Protein AF-A0A9X3J9W7-F1 (afdb_monomer_lite)

Secondary structure (DSSP, 8-state):
-----TTTT-S-TTHHHHHHHHHHHHH-TT-EEEEE---TTTS-SSS----TTTSPPSS-HHHHHHHTSTT-EE-SSTT-EEEEE--

pLDDT: mean 90.0, std 7.54, range [55.78, 96.44]

Structure (mmCIF, N/CA/C/O backbone):
data_AF-A0A9X3J9W7-F1
#
_entry.id   AF-A0A9X3J9W7-F1
#
loop_
_atom_site.group_PDB
_atom_site.id
_atom_site.type_symbol
_atom_site.label_atom_id
_atom_site.label_alt_id
_atom_site.label_comp_id
_atom_site.label_asym_id
_atom_site.label_entity_id
_atom_site.label_seq_id
_atom_site.pdbx_PDB_ins_code
_atom_site.Cartn_x
_atom_site.Cartn_y
_atom_site.Cartn_z
_atom_site.occupancy
_atom_site.B_iso_or_equiv
_atom_site.auth_seq_id
_atom_site.auth_comp_id
_atom_site.auth_asym_id
_atom_site.auth_atom_id
_atom_site.pdbx_PDB_model_num
ATOM 1 N N . MET A 1 1 ? -12.402 5.137 -1.941 1.00 85.94 1 MET A N 1
ATOM 2 C CA . MET A 1 1 ? -11.068 5.134 -2.584 1.00 85.94 1 MET A CA 1
ATOM 3 C C . MET A 1 1 ? -10.295 6.346 -2.098 1.00 85.94 1 MET A C 1
ATOM 5 O O . MET A 1 1 ? -10.894 7.412 -2.031 1.00 85.94 1 MET A O 1
ATOM 9 N N . VAL A 1 2 ? -9.022 6.188 -1.723 1.00 91.75 2 VAL A N 1
ATOM 10 C CA . VAL A 1 2 ? -8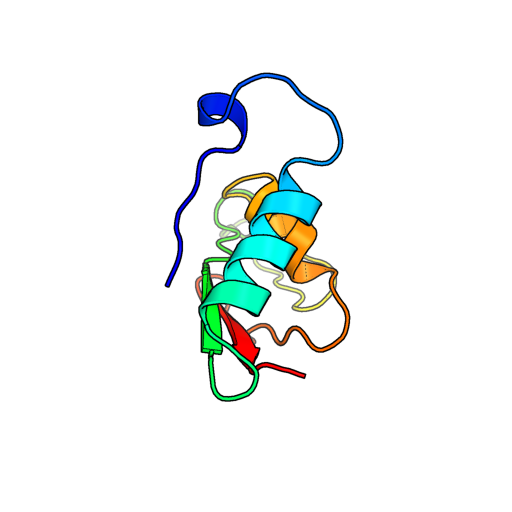.206 7.259 -1.126 1.00 91.75 2 VAL A CA 1
ATOM 11 C C . VAL A 1 2 ? -6.946 7.518 -1.949 1.00 91.75 2 VAL A C 1
ATOM 13 O O . VAL A 1 2 ? -6.200 6.597 -2.269 1.00 91.75 2 VAL A O 1
ATOM 16 N N . HIS A 1 3 ? -6.695 8.800 -2.219 1.00 90.00 3 HIS A N 1
ATOM 17 C CA . HIS A 1 3 ? -5.401 9.340 -2.630 1.00 90.00 3 HIS A CA 1
ATOM 18 C C . HIS A 1 3 ? -4.930 10.294 -1.536 1.00 90.00 3 HIS A C 1
ATOM 20 O O . HIS A 1 3 ? -5.729 11.074 -1.018 1.00 90.00 3 HIS A O 1
ATOM 26 N N . SER A 1 4 ? -3.655 10.233 -1.158 1.00 90.94 4 SER A N 1
ATOM 27 C CA . SER A 1 4 ? -3.149 11.033 -0.042 1.00 90.94 4 SER A CA 1
ATOM 28 C C . SER A 1 4 ? -1.720 11.514 -0.267 1.00 90.94 4 SER A C 1
ATOM 30 O O . SER A 1 4 ? -0.952 10.922 -1.023 1.00 90.94 4 SER A O 1
ATOM 32 N N . SER A 1 5 ? -1.360 12.578 0.449 1.00 92.81 5 SER A N 1
ATOM 33 C CA . SER A 1 5 ? 0.014 13.048 0.586 1.00 92.81 5 SER A CA 1
ATOM 34 C C . SER A 1 5 ? 0.366 13.113 2.066 1.00 92.81 5 SER A C 1
ATOM 36 O O . SER A 1 5 ? -0.049 14.031 2.769 1.00 92.81 5 SER A O 1
ATOM 38 N N . LEU A 1 6 ? 1.175 12.164 2.548 1.00 92.31 6 LEU A N 1
ATOM 39 C CA . LEU A 1 6 ? 1.649 12.172 3.941 1.00 92.31 6 LEU A CA 1
ATOM 40 C C . LEU A 1 6 ? 2.508 13.402 4.274 1.00 92.31 6 LEU A C 1
ATOM 42 O O . LEU A 1 6 ? 2.690 13.731 5.444 1.00 92.31 6 LEU A O 1
ATOM 46 N N . LYS A 1 7 ? 3.055 14.089 3.264 1.00 91.75 7 LYS A N 1
ATOM 47 C CA . LYS A 1 7 ? 3.775 15.355 3.457 1.00 91.75 7 LYS A CA 1
ATOM 48 C C . LYS A 1 7 ? 2.825 16.501 3.817 1.00 91.75 7 LYS A C 1
ATOM 50 O O . LYS A 1 7 ? 3.200 17.359 4.602 1.00 91.75 7 LYS A O 1
ATOM 55 N N . ALA A 1 8 ? 1.602 16.493 3.284 1.00 92.94 8 ALA A N 1
ATOM 56 C CA . ALA A 1 8 ? 0.619 17.553 3.512 1.00 92.94 8 ALA A CA 1
ATOM 57 C C . ALA A 1 8 ? 0.003 17.529 4.922 1.00 92.94 8 ALA A C 1
ATOM 59 O O . ALA A 1 8 ? -0.574 18.522 5.345 1.00 92.94 8 ALA A O 1
ATOM 60 N N . LEU A 1 9 ? 0.134 16.417 5.652 1.00 89.38 9 LEU A N 1
ATOM 61 C CA . LEU A 1 9 ? -0.438 16.260 6.992 1.00 89.38 9 LEU A CA 1
ATOM 62 C C . LEU A 1 9 ? 0.382 16.944 8.098 1.00 89.38 9 LEU A C 1
ATOM 64 O O . LEU A 1 9 ? -0.070 16.999 9.232 1.00 89.38 9 LEU A O 1
ATOM 68 N N . GLY A 1 10 ? 1.557 17.496 7.788 1.00 89.50 10 GLY A N 1
ATOM 69 C CA . GLY A 1 10 ? 2.493 18.017 8.788 1.00 89.50 10 GLY A CA 1
ATOM 70 C C . GLY A 1 10 ? 3.524 16.971 9.211 1.00 89.50 10 GLY A C 1
ATOM 71 O O . GLY A 1 10 ? 3.607 15.894 8.613 1.00 89.50 10 GLY A O 1
ATOM 72 N N . ASP A 1 11 ? 4.357 17.301 10.198 1.00 88.38 11 ASP A N 1
ATOM 73 C CA . ASP A 1 11 ? 5.481 16.459 10.616 1.00 88.38 11 ASP A CA 1
ATOM 74 C C . ASP A 1 11 ? 5.252 15.858 12.005 1.00 88.38 11 ASP A C 1
ATOM 76 O O . ASP A 1 11 ? 5.314 16.542 13.022 1.00 88.38 11 ASP A O 1
ATOM 80 N N . TYR A 1 12 ? 4.925 14.570 12.024 1.00 87.94 12 TYR A N 1
ATOM 81 C CA . TYR A 1 12 ? 4.768 13.759 13.227 1.00 87.94 12 TYR A CA 1
ATOM 82 C C . TYR A 1 12 ? 5.088 12.295 12.883 1.00 87.94 12 TYR A C 1
ATOM 84 O O . TYR A 1 12 ? 5.020 11.923 11.704 1.00 87.94 12 TYR A O 1
ATOM 92 N N . PRO A 1 13 ? 5.493 11.470 13.866 1.00 89.25 13 PRO A N 1
ATOM 93 C CA . PRO A 1 13 ? 5.820 10.065 13.627 1.00 89.25 13 PRO A CA 1
ATOM 94 C C . PRO A 1 13 ? 4.598 9.262 13.152 1.00 89.25 13 PRO A C 1
ATOM 96 O O . PRO A 1 13 ? 3.455 9.656 13.360 1.00 89.25 13 PRO A O 1
ATOM 99 N N . ASP A 1 14 ? 4.850 8.141 12.474 1.00 92.69 14 ASP A N 1
ATOM 100 C CA . ASP A 1 14 ? 3.851 7.102 12.167 1.00 92.69 14 ASP A CA 1
ATOM 101 C C . ASP A 1 14 ? 2.598 7.550 11.384 1.00 92.69 14 ASP A C 1
ATOM 103 O O . ASP A 1 14 ? 1.557 6.893 11.406 1.00 92.69 14 ASP A O 1
ATOM 107 N N . LYS A 1 15 ? 2.698 8.629 10.590 1.00 94.00 15 LYS A N 1
ATOM 108 C CA . LYS A 1 15 ? 1.575 9.190 9.802 1.00 94.00 15 LYS A CA 1
ATOM 109 C C . LYS A 1 15 ? 0.809 8.156 8.982 1.00 94.00 15 LYS A C 1
ATOM 111 O O . LYS A 1 15 ? -0.412 8.220 8.899 1.00 94.00 15 LYS A O 1
ATOM 116 N N . ALA A 1 16 ? 1.521 7.226 8.347 1.00 94.94 16 ALA A N 1
ATOM 117 C CA . ALA A 1 16 ? 0.902 6.205 7.508 1.00 94.94 16 ALA A CA 1
ATOM 118 C C . ALA A 1 16 ? 0.009 5.256 8.322 1.00 94.94 16 ALA A C 1
ATOM 120 O O . ALA A 1 16 ? -1.103 4.947 7.892 1.00 94.94 16 ALA A O 1
ATOM 121 N N . GLN A 1 17 ? 0.474 4.853 9.508 1.00 95.19 17 GLN A N 1
ATOM 122 C CA . GLN A 1 17 ? -0.289 4.036 10.443 1.00 95.19 17 GLN A CA 1
ATOM 123 C C . GLN A 1 17 ? -1.525 4.786 10.924 1.00 95.19 17 GLN A C 1
ATOM 125 O O . GLN A 1 17 ? -2.638 4.312 10.717 1.00 95.19 17 GLN A O 1
ATOM 130 N N . MET A 1 18 ? -1.337 5.992 11.465 1.00 95.31 18 MET A N 1
ATOM 131 C CA . MET A 1 18 ? -2.431 6.793 12.019 1.00 95.31 18 MET A CA 1
ATOM 132 C C . MET A 1 18 ? -3.535 7.056 10.991 1.00 95.31 18 MET A C 1
ATOM 134 O O . MET A 1 18 ? -4.715 6.916 11.294 1.00 95.31 18 MET A O 1
ATOM 138 N N . VAL A 1 19 ? -3.165 7.408 9.754 1.00 94.94 19 VAL A N 1
ATOM 139 C CA . VAL A 1 19 ? -4.134 7.631 8.670 1.00 94.94 19 VAL A CA 1
ATOM 140 C C . VAL A 1 19 ? -4.852 6.336 8.301 1.00 94.94 19 VAL A C 1
ATOM 142 O O . VAL A 1 19 ? -6.065 6.353 8.114 1.00 94.94 19 VAL A O 1
ATOM 145 N N . THR A 1 20 ? -4.131 5.217 8.203 1.00 94.31 20 THR A N 1
ATOM 146 C CA . THR A 1 20 ? -4.733 3.913 7.889 1.00 94.31 20 THR A CA 1
ATOM 147 C C . THR A 1 20 ? -5.744 3.508 8.959 1.00 94.31 20 THR A C 1
ATOM 149 O O . THR A 1 20 ? -6.880 3.174 8.631 1.00 94.31 20 THR A O 1
ATOM 152 N N . GLU A 1 21 ? -5.365 3.588 10.233 1.00 94.06 21 GLU A N 1
ATOM 153 C CA . GLU A 1 21 ? -6.231 3.253 11.365 1.00 94.06 21 GLU A CA 1
ATOM 154 C C . GLU A 1 21 ? -7.454 4.169 11.430 1.00 94.06 21 GLU A C 1
ATOM 156 O O . GLU A 1 21 ? -8.574 3.675 11.544 1.00 94.06 21 GLU A O 1
ATOM 161 N N . ALA A 1 22 ? -7.264 5.483 11.277 1.00 94.88 22 ALA A N 1
ATOM 162 C CA . ALA A 1 22 ? -8.363 6.442 11.272 1.00 94.88 22 ALA A CA 1
ATOM 163 C C . ALA A 1 22 ? -9.354 6.165 10.131 1.00 94.88 22 ALA A C 1
ATOM 165 O O . ALA A 1 22 ? -10.566 6.193 10.347 1.00 94.88 22 ALA A O 1
ATOM 166 N N . LEU A 1 23 ? -8.863 5.853 8.926 1.00 94.94 23 LEU A N 1
ATOM 167 C CA . LEU A 1 23 ? -9.719 5.507 7.790 1.00 94.94 23 LEU A CA 1
ATOM 168 C C . LEU A 1 23 ? -10.510 4.223 8.052 1.00 94.94 23 LEU A C 1
ATOM 170 O O . LEU A 1 23 ? -11.716 4.217 7.823 1.00 94.94 23 LEU A O 1
ATOM 174 N N . LEU A 1 24 ? -9.861 3.169 8.555 1.00 93.62 24 LEU A N 1
ATOM 175 C CA . LEU A 1 24 ? -10.517 1.895 8.870 1.00 93.62 24 LEU A CA 1
ATOM 176 C C . LEU A 1 24 ? -11.573 2.050 9.970 1.00 93.62 24 LEU A C 1
ATOM 178 O O . LEU A 1 24 ? -12.683 1.546 9.827 1.00 93.62 24 LEU A O 1
ATOM 182 N N . GLN A 1 25 ? -11.265 2.802 11.028 1.00 95.25 25 GLN A N 1
ATOM 183 C CA . GLN A 1 25 ? -12.230 3.127 12.081 1.00 95.25 25 GLN A CA 1
ATOM 184 C C . GLN A 1 25 ? -13.421 3.922 11.536 1.00 95.25 25 GLN A C 1
ATOM 186 O O . GLN A 1 25 ? -14.555 3.680 11.935 1.00 95.25 25 GLN A O 1
ATOM 191 N N . THR A 1 26 ? -13.172 4.850 10.608 1.00 95.69 26 THR A N 1
ATOM 192 C CA . THR A 1 26 ? -14.219 5.703 10.028 1.00 95.69 26 THR A CA 1
ATOM 193 C C . THR A 1 26 ? -15.178 4.917 9.139 1.00 95.69 26 THR A C 1
ATOM 195 O O . THR A 1 26 ? -16.380 5.169 9.170 1.00 95.69 26 THR A O 1
ATOM 198 N N . ILE A 1 27 ? -14.669 3.985 8.326 1.00 94.69 27 ILE A N 1
ATOM 199 C CA . ILE A 1 27 ? -15.513 3.200 7.411 1.00 94.69 27 ILE A CA 1
ATOM 200 C C . ILE A 1 27 ? -16.209 2.018 8.100 1.00 94.69 27 ILE A C 1
ATOM 202 O O . ILE A 1 27 ? -17.188 1.509 7.559 1.00 94.69 27 ILE A O 1
ATOM 206 N N . GLY A 1 28 ? -15.729 1.603 9.277 1.00 92.88 28 GLY A N 1
ATOM 207 C CA . GLY A 1 28 ? -16.276 0.483 10.040 1.00 92.88 28 GLY A CA 1
ATOM 208 C C . GLY A 1 28 ? -15.955 -0.891 9.441 1.00 92.88 28 GLY A C 1
ATOM 209 O O . GLY A 1 28 ? -15.280 -1.009 8.419 1.00 92.88 28 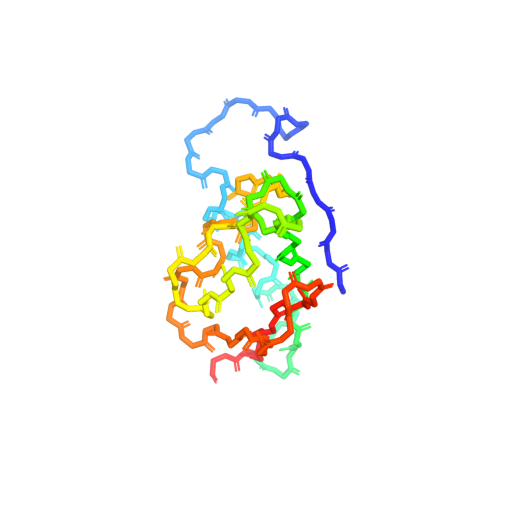GLY A O 1
ATOM 210 N N . GLU A 1 29 ? -16.441 -1.946 10.097 1.00 90.62 29 GLU A N 1
ATOM 211 C CA . GLU A 1 29 ? -16.151 -3.347 9.737 1.00 90.62 29 GLU A CA 1
ATOM 212 C C . GLU A 1 29 ? -16.725 -3.738 8.366 1.00 90.62 29 GLU A C 1
ATOM 214 O O . GLU A 1 29 ? -16.056 -4.388 7.573 1.00 90.62 29 GLU A O 1
ATOM 219 N N . GLU A 1 30 ? -17.909 -3.234 8.020 1.00 92.12 30 GLU A N 1
ATOM 220 C CA . GLU A 1 30 ? -18.536 -3.456 6.705 1.00 92.12 30 GLU A CA 1
ATOM 221 C C . GLU A 1 30 ? -17.933 -2.570 5.593 1.00 92.12 30 GLU A C 1
ATOM 223 O O . GLU A 1 30 ? -18.287 -2.665 4.414 1.00 92.12 30 GLU A O 1
ATOM 228 N N . GLY A 1 31 ? -17.029 -1.656 5.958 1.00 92.75 31 GLY A N 1
ATOM 229 C CA . GLY A 1 31 ? -16.393 -0.725 5.040 1.00 92.75 31 GLY A CA 1
ATOM 230 C C . GLY A 1 31 ? -15.315 -1.389 4.185 1.00 92.75 31 GLY A C 1
ATOM 231 O O . GLY A 1 31 ? -14.610 -2.293 4.619 1.00 92.75 31 GLY A O 1
ATOM 232 N N . THR A 1 32 ? -15.127 -0.901 2.955 1.00 93.50 32 THR A N 1
ATOM 233 C CA . THR A 1 32 ? -13.995 -1.306 2.102 1.00 93.50 32 THR A CA 1
ATOM 234 C C . THR A 1 32 ? -13.098 -0.114 1.786 1.00 93.50 32 THR A C 1
ATOM 236 O O . THR A 1 32 ? -13.515 0.856 1.145 1.00 93.50 32 THR A O 1
ATOM 239 N N . LEU A 1 33 ? -11.834 -0.195 2.206 1.00 93.62 33 LEU A N 1
ATOM 240 C CA . LEU A 1 33 ? -10.802 0.780 1.880 1.00 93.62 33 LEU A CA 1
ATOM 241 C C . LEU A 1 33 ? -10.082 0.371 0.594 1.00 93.62 33 LEU A C 1
ATOM 243 O O . LEU A 1 33 ? -9.481 -0.697 0.511 1.00 93.62 33 LEU A O 1
ATOM 247 N N . LEU A 1 34 ? -10.121 1.263 -0.396 1.00 93.44 34 LEU A N 1
ATOM 248 C CA . LEU A 1 34 ? -9.448 1.104 -1.686 1.00 93.44 34 LEU A CA 1
ATOM 249 C C . LEU A 1 34 ? -8.311 2.123 -1.829 1.00 93.44 34 LEU A C 1
ATOM 251 O O . LEU A 1 34 ? -8.579 3.328 -1.745 1.00 93.44 34 LEU A O 1
ATOM 255 N N . ILE A 1 35 ? -7.080 1.657 -2.081 1.00 92.62 35 ILE A N 1
ATOM 256 C CA . ILE A 1 35 ? -5.885 2.504 -2.288 1.00 92.62 35 ILE A CA 1
ATOM 257 C C . ILE A 1 35 ? -5.113 2.053 -3.544 1.00 92.62 35 ILE A C 1
ATOM 259 O O . ILE A 1 35 ? -4.705 0.894 -3.614 1.00 92.62 35 ILE A O 1
ATOM 263 N N . PRO A 1 36 ? -4.880 2.924 -4.542 1.00 90.88 36 PRO A N 1
ATOM 264 C CA . PRO A 1 36 ? -4.142 2.564 -5.759 1.00 90.88 36 PRO A CA 1
ATOM 265 C C . PRO A 1 36 ? -2.684 2.179 -5.486 1.00 90.88 36 PRO A C 1
ATOM 267 O O . PRO A 1 36 ? -2.004 2.916 -4.786 1.00 90.88 36 PRO A O 1
ATOM 270 N N . THR A 1 37 ? -2.175 1.095 -6.089 1.00 90.38 37 THR A N 1
ATOM 271 C CA . THR A 1 37 ? -0.765 0.648 -5.961 1.00 90.38 37 THR A CA 1
ATOM 272 C C . THR A 1 37 ? -0.029 0.616 -7.289 1.00 90.38 37 THR A C 1
ATOM 274 O O . THR A 1 37 ? 0.470 -0.431 -7.710 1.00 90.38 37 THR A O 1
ATOM 277 N N . LEU A 1 38 ? 0.021 1.763 -7.955 1.00 92.00 38 LEU A N 1
ATOM 278 C CA . LEU A 1 38 ? 0.675 1.864 -9.253 1.00 92.00 38 LEU A CA 1
ATOM 279 C C . LEU A 1 38 ? 2.172 1.554 -9.136 1.00 92.00 38 LEU A C 1
ATOM 281 O O . LEU A 1 38 ? 2.809 1.896 -8.138 1.00 92.00 38 LEU A O 1
ATOM 285 N N . THR A 1 39 ? 2.720 0.913 -10.166 1.00 93.62 39 THR A N 1
ATOM 286 C CA . THR A 1 39 ? 4.127 0.488 -10.224 1.00 93.62 39 THR A CA 1
ATOM 287 C C . THR A 1 39 ? 4.833 0.977 -11.484 1.00 93.62 39 THR A C 1
ATOM 289 O O . THR A 1 39 ? 5.827 0.387 -11.887 1.00 93.62 39 THR A O 1
ATOM 292 N N . TYR A 1 40 ? 4.327 2.026 -12.138 1.00 91.62 40 TYR A N 1
ATOM 293 C CA . TYR A 1 40 ? 4.824 2.479 -13.445 1.00 91.62 40 TYR A CA 1
ATOM 294 C C . TYR A 1 40 ? 6.295 2.929 -13.432 1.00 91.62 40 TYR A C 1
ATOM 296 O O . TYR A 1 40 ? 6.918 2.982 -14.484 1.00 91.62 40 TYR A O 1
ATOM 304 N N . GLU A 1 41 ? 6.860 3.259 -12.265 1.00 92.38 41 GLU A N 1
ATOM 305 C CA . GLU A 1 41 ? 8.285 3.603 -12.148 1.00 92.38 41 GLU A CA 1
ATOM 306 C C . GLU A 1 41 ? 9.202 2.375 -12.175 1.00 92.38 41 GLU A C 1
ATOM 308 O O . GLU A 1 41 ? 10.378 2.502 -12.502 1.00 92.38 41 GLU A O 1
ATOM 313 N N . THR A 1 42 ? 8.694 1.192 -11.811 1.00 91.94 42 THR A N 1
ATOM 314 C CA . THR A 1 42 ? 9.504 -0.029 -11.669 1.00 91.94 42 THR A CA 1
ATOM 315 C C . THR A 1 42 ? 9.111 -1.126 -12.647 1.00 91.94 42 THR A C 1
ATOM 317 O O . THR A 1 42 ? 9.979 -1.881 -13.071 1.00 91.94 42 THR A O 1
ATOM 320 N N . VAL A 1 43 ? 7.836 -1.213 -13.024 1.00 93.94 43 VAL A N 1
ATOM 321 C CA . VAL A 1 43 ? 7.323 -2.142 -14.033 1.00 93.94 43 VAL A CA 1
ATOM 322 C C . VAL A 1 43 ? 7.213 -1.392 -15.355 1.00 93.94 43 VAL A C 1
ATOM 324 O O . VAL A 1 43 ? 6.285 -0.609 -15.558 1.00 93.94 43 VAL A O 1
ATOM 327 N N . THR A 1 44 ? 8.183 -1.622 -16.236 1.00 93.81 44 THR A N 1
ATOM 328 C CA . THR A 1 44 ? 8.329 -0.946 -17.534 1.00 93.81 44 THR A CA 1
ATOM 329 C C . THR A 1 44 ? 8.474 -1.968 -18.663 1.00 93.81 44 THR A C 1
ATOM 331 O O . THR A 1 44 ? 8.458 -3.173 -18.420 1.00 93.81 44 THR A O 1
ATOM 334 N N . ALA A 1 45 ? 8.624 -1.516 -19.910 1.00 93.62 45 ALA A N 1
ATOM 335 C CA . ALA A 1 45 ? 8.907 -2.424 -21.023 1.00 93.62 45 ALA A CA 1
ATOM 336 C C . ALA A 1 45 ? 10.252 -3.160 -20.840 1.00 93.62 45 ALA A C 1
ATOM 338 O O . ALA A 1 45 ? 10.377 -4.328 -21.201 1.00 93.62 45 ALA A O 1
ATOM 339 N N . GLU A 1 46 ? 11.237 -2.490 -20.240 1.00 96.44 46 GLU A N 1
ATOM 340 C CA . GLU A 1 46 ? 12.573 -3.016 -19.947 1.00 96.44 46 GLU A CA 1
ATOM 341 C C . GLU A 1 46 ? 12.586 -3.915 -18.703 1.00 96.44 46 GLU A C 1
ATOM 343 O O . GLU A 1 46 ? 13.401 -4.832 -18.617 1.00 96.44 46 GLU A O 1
ATOM 348 N N . ASN A 1 47 ? 11.671 -3.682 -17.755 1.00 93.88 47 ASN A N 1
ATOM 349 C CA . ASN A 1 47 ? 11.458 -4.528 -16.582 1.00 93.88 47 ASN A CA 1
ATOM 350 C C . ASN A 1 47 ? 9.973 -4.924 -16.450 1.00 93.88 47 ASN A C 1
ATOM 352 O O . ASN A 1 47 ? 9.257 -4.370 -15.613 1.00 93.88 47 ASN A O 1
ATOM 356 N N . PRO A 1 48 ? 9.482 -5.883 -17.256 1.00 93.62 48 PRO A N 1
ATOM 357 C CA . PRO A 1 48 ? 8.048 -6.165 -17.378 1.00 93.62 48 PRO A CA 1
ATOM 358 C C . PRO A 1 48 ? 7.487 -7.037 -16.245 1.00 93.62 48 PRO A C 1
ATOM 360 O O . PRO A 1 48 ? 6.332 -7.459 -16.295 1.00 93.62 48 PRO A O 1
ATOM 363 N N . VAL A 1 49 ? 8.295 -7.359 -15.231 1.00 93.81 49 VAL A N 1
ATOM 364 C CA . VAL A 1 49 ? 7.914 -8.303 -14.180 1.00 93.81 49 VAL A CA 1
ATOM 365 C C . VAL A 1 49 ? 7.181 -7.585 -13.053 1.00 93.81 49 VAL A C 1
ATOM 367 O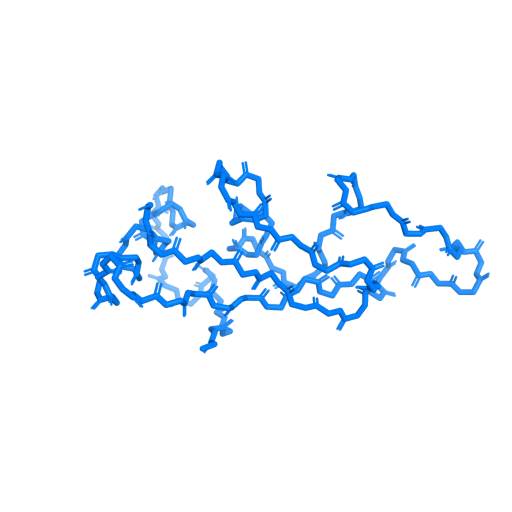 O . VAL A 1 49 ? 7.759 -6.802 -12.300 1.00 93.81 49 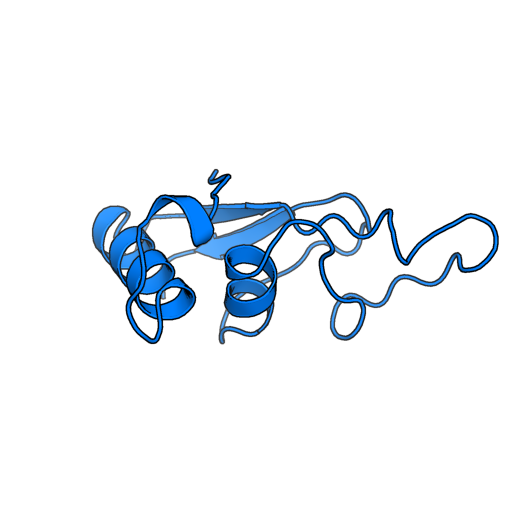VAL A O 1
ATOM 370 N N . PHE A 1 50 ? 5.907 -7.930 -12.888 1.00 93.69 50 PHE A N 1
ATOM 371 C CA . PHE A 1 50 ? 5.112 -7.577 -11.721 1.00 93.69 50 PHE A CA 1
ATOM 372 C C . PHE A 1 50 ? 4.984 -8.770 -10.772 1.00 93.69 50 PHE A C 1
ATOM 374 O O . PHE A 1 50 ? 4.600 -9.867 -11.175 1.00 93.69 50 PHE A O 1
ATOM 381 N N . ASN A 1 51 ? 5.274 -8.544 -9.494 1.00 93.19 51 ASN A N 1
ATOM 382 C CA . ASN A 1 51 ? 5.040 -9.488 -8.417 1.00 93.19 51 ASN A CA 1
ATOM 383 C C . ASN A 1 51 ? 4.115 -8.836 -7.383 1.00 93.19 51 ASN A C 1
ATOM 385 O O . ASN A 1 51 ? 4.452 -7.811 -6.788 1.00 93.19 51 ASN A O 1
ATOM 389 N N . VAL A 1 52 ? 2.958 -9.458 -7.159 1.00 91.75 52 VAL A N 1
ATOM 390 C CA . VAL A 1 52 ? 1.898 -8.950 -6.276 1.00 91.75 52 VAL A CA 1
ATOM 391 C C . VAL A 1 52 ? 2.429 -8.631 -4.871 1.00 91.75 52 VAL A C 1
ATOM 393 O O . VAL A 1 52 ? 2.116 -7.573 -4.313 1.00 91.75 52 VAL A O 1
ATOM 396 N N . GLU A 1 53 ? 3.279 -9.510 -4.336 1.00 90.19 53 GLU A N 1
ATOM 397 C CA . GLU A 1 53 ? 3.831 -9.445 -2.980 1.00 90.19 53 GLU A CA 1
ATOM 398 C C . GLU A 1 53 ? 5.059 -8.534 -2.875 1.00 90.19 53 GLU A C 1
ATOM 400 O O . GLU A 1 53 ? 5.246 -7.855 -1.865 1.00 90.19 53 GLU A O 1
ATOM 405 N N . ASN A 1 54 ? 5.896 -8.490 -3.912 1.00 93.06 54 ASN A N 1
ATOM 406 C CA . ASN A 1 54 ? 7.233 -7.902 -3.823 1.00 93.06 54 ASN A CA 1
ATOM 407 C C . ASN A 1 54 ? 7.385 -6.572 -4.568 1.00 93.06 54 ASN A C 1
ATOM 409 O O . ASN A 1 54 ? 8.179 -5.733 -4.142 1.00 93.06 54 ASN A O 1
ATOM 413 N N . THR A 1 55 ? 6.635 -6.331 -5.648 1.00 94.25 55 THR A N 1
ATOM 414 C CA . THR A 1 55 ? 6.755 -5.075 -6.401 1.00 94.25 55 THR A CA 1
ATOM 415 C C . THR A 1 55 ? 6.194 -3.921 -5.576 1.00 94.25 55 THR A C 1
ATOM 417 O O . THR A 1 55 ? 5.005 -3.886 -5.262 1.00 94.25 55 THR A O 1
ATOM 420 N N . GLN A 1 56 ? 7.037 -2.956 -5.226 1.00 94.00 56 GLN A N 1
ATOM 421 C CA . GLN A 1 56 ? 6.638 -1.808 -4.410 1.00 94.00 56 GLN A CA 1
ATOM 422 C C . GLN A 1 56 ? 5.739 -0.846 -5.190 1.00 94.00 56 GLN A C 1
ATOM 424 O O . GLN A 1 56 ? 5.854 -0.723 -6.410 1.00 94.00 56 GLN A O 1
ATOM 429 N N . SER A 1 57 ? 4.852 -0.151 -4.479 1.00 93.62 57 SER A N 1
ATOM 430 C CA . SER A 1 57 ? 4.099 0.962 -5.059 1.00 93.62 57 SER A CA 1
ATOM 431 C C . SER A 1 57 ? 4.983 2.199 -5.229 1.00 93.62 57 SER A C 1
ATOM 433 O O . SER A 1 57 ? 5.756 2.529 -4.331 1.00 93.62 57 SER A O 1
ATOM 435 N N . CYS A 1 58 ? 4.819 2.926 -6.336 1.00 92.62 58 CYS A N 1
ATOM 436 C CA . CYS A 1 58 ? 5.510 4.195 -6.584 1.00 92.62 58 CYS A CA 1
ATOM 437 C C . CYS A 1 58 ? 4.674 5.438 -6.218 1.00 92.62 58 CYS A C 1
ATOM 439 O O . CYS A 1 58 ? 5.157 6.561 -6.297 1.00 92.62 58 CYS A O 1
ATOM 441 N N . VAL A 1 59 ? 3.426 5.270 -5.761 1.00 92.81 59 VAL A N 1
ATOM 442 C CA . VAL A 1 59 ? 2.489 6.386 -5.503 1.00 92.81 59 VAL A CA 1
ATOM 443 C C . VAL A 1 59 ? 2.322 6.730 -4.019 1.00 92.81 59 VAL A C 1
ATOM 445 O O . VAL A 1 59 ? 1.220 6.978 -3.529 1.00 92.81 59 VAL A O 1
ATOM 448 N N . GLY A 1 60 ? 3.439 6.775 -3.294 1.00 91.31 60 GLY A N 1
ATOM 449 C CA . GLY A 1 60 ? 3.525 7.400 -1.972 1.00 91.31 60 GLY A CA 1
ATOM 450 C C . GLY A 1 60 ? 3.552 6.450 -0.770 1.00 91.31 60 GLY A C 1
ATOM 451 O O . GLY A 1 60 ? 3.207 5.272 -0.839 1.00 91.31 60 GLY A O 1
ATOM 452 N N . GLY A 1 61 ? 3.973 7.005 0.371 1.00 93.00 61 GLY A N 1
ATOM 453 C CA . GLY A 1 61 ? 4.269 6.232 1.582 1.00 93.00 61 GLY A CA 1
ATOM 454 C C . GLY A 1 61 ? 3.056 5.571 2.241 1.00 93.00 61 GLY A C 1
ATOM 455 O O . GLY A 1 61 ? 3.196 4.474 2.771 1.00 93.00 61 GLY A O 1
ATOM 456 N N . LEU A 1 62 ? 1.864 6.186 2.178 1.00 94.19 62 LEU A N 1
ATOM 457 C CA . LEU A 1 62 ? 0.647 5.566 2.728 1.00 94.19 62 LEU A CA 1
ATOM 458 C C . LEU A 1 62 ? 0.339 4.266 1.990 1.00 94.19 62 LEU A C 1
ATOM 460 O O . LEU A 1 62 ? 0.048 3.248 2.603 1.00 94.19 62 LEU A O 1
ATOM 464 N N . THR A 1 63 ? 0.437 4.316 0.669 1.00 93.19 63 THR A N 1
ATOM 465 C CA . THR A 1 63 ? 0.162 3.191 -0.209 1.00 93.19 63 THR A CA 1
ATOM 466 C C . THR A 1 63 ? 1.073 2.007 0.093 1.00 93.19 63 THR A C 1
ATOM 468 O O . THR A 1 63 ? 0.599 0.881 0.230 1.00 93.19 63 THR A O 1
ATOM 471 N N . GLU A 1 64 ? 2.377 2.255 0.225 1.00 93.31 64 GLU A N 1
ATOM 472 C CA . GLU A 1 64 ? 3.341 1.187 0.485 1.00 93.31 64 GLU A CA 1
ATOM 473 C C . GLU A 1 64 ? 3.251 0.641 1.914 1.00 93.31 64 GLU A C 1
ATOM 475 O O . GLU A 1 64 ? 3.450 -0.555 2.133 1.00 93.31 64 GLU A O 1
ATOM 480 N N . TYR A 1 65 ? 2.892 1.490 2.879 1.00 94.56 65 TYR A N 1
ATOM 481 C CA . TYR A 1 65 ? 2.557 1.051 4.229 1.00 94.56 65 TYR A CA 1
ATOM 482 C C . TYR A 1 65 ? 1.314 0.152 4.231 1.00 94.56 65 TYR A C 1
ATOM 484 O O . TYR A 1 65 ? 1.351 -0.945 4.789 1.00 94.56 65 TYR A O 1
ATOM 492 N N . PHE A 1 66 ? 0.234 0.591 3.576 1.00 94.00 66 PHE A N 1
ATOM 493 C CA . PHE A 1 66 ? -1.037 -0.127 3.519 1.00 94.00 66 PHE A CA 1
ATOM 494 C C . PHE A 1 66 ? -0.886 -1.487 2.834 1.00 94.00 66 PHE A C 1
ATOM 496 O O . PHE A 1 66 ? -1.375 -2.485 3.344 1.00 94.00 66 PHE A O 1
ATOM 503 N N . ARG A 1 67 ? -0.119 -1.567 1.739 1.00 92.62 67 ARG A N 1
ATOM 504 C CA . ARG A 1 67 ? 0.153 -2.821 1.012 1.00 92.62 67 ARG A CA 1
ATOM 505 C C . ARG A 1 67 ? 0.702 -3.946 1.892 1.00 92.62 67 ARG A C 1
ATOM 507 O O . ARG A 1 67 ? 0.488 -5.113 1.588 1.00 92.62 67 ARG A O 1
ATOM 514 N N . LYS A 1 68 ? 1.447 -3.593 2.939 1.00 92.88 68 LYS A N 1
ATOM 515 C CA . LYS A 1 68 ? 2.112 -4.540 3.841 1.00 92.88 68 LYS A CA 1
ATOM 516 C C . LYS A 1 68 ? 1.251 -4.927 5.045 1.00 92.88 68 LYS A C 1
ATOM 518 O O . LYS A 1 68 ? 1.710 -5.712 5.870 1.00 92.88 68 LYS A O 1
ATOM 523 N N . GLN A 1 69 ? 0.041 -4.378 5.172 1.00 93.00 69 GLN A N 1
ATOM 524 C CA . GLN A 1 69 ? -0.818 -4.672 6.313 1.00 93.00 69 GLN A CA 1
ATOM 525 C C . GLN A 1 69 ? -1.476 -6.053 6.183 1.00 93.00 69 GLN A C 1
ATOM 527 O O . GLN A 1 69 ? -1.862 -6.456 5.081 1.00 93.00 69 GLN A O 1
ATOM 532 N N . PRO A 1 70 ? -1.650 -6.782 7.300 1.00 90.75 70 PRO A N 1
ATOM 533 C CA . PRO A 1 70 ? -2.384 -8.041 7.307 1.00 90.75 70 PRO A CA 1
ATOM 534 C C . PRO A 1 70 ? -3.804 -7.881 6.752 1.00 90.75 70 PRO A C 1
ATOM 536 O O . PRO A 1 70 ? -4.480 -6.892 7.023 1.00 90.75 70 PRO A O 1
ATOM 539 N N . GLY A 1 71 ? -4.258 -8.870 5.981 1.00 89.81 71 GLY A N 1
ATOM 540 C CA . GLY A 1 71 ? -5.598 -8.886 5.385 1.00 89.81 71 GLY A CA 1
ATOM 541 C C . GLY A 1 71 ? -5.744 -8.062 4.102 1.00 89.81 71 GLY A C 1
ATOM 542 O O . GLY A 1 71 ? -6.721 -8.249 3.378 1.00 89.81 71 GLY A O 1
ATOM 543 N N . VAL A 1 72 ? -4.779 -7.193 3.773 1.00 92.19 72 VAL A N 1
ATOM 544 C CA . VAL A 1 72 ? -4.828 -6.392 2.544 1.00 92.19 72 VAL A CA 1
ATOM 545 C C . VAL A 1 72 ? -4.607 -7.289 1.335 1.00 92.19 72 VAL A C 1
ATOM 547 O O . VAL A 1 72 ? -3.649 -8.059 1.268 1.00 92.19 72 VAL A O 1
ATOM 550 N N . LYS A 1 73 ? -5.489 -7.159 0.344 1.00 92.31 73 LYS A N 1
ATOM 551 C CA . LYS A 1 73 ? -5.403 -7.878 -0.923 1.00 92.31 73 LYS A CA 1
ATOM 552 C C . LYS A 1 73 ? -5.055 -6.916 -2.043 1.00 92.31 73 LYS A C 1
ATOM 554 O O . LYS A 1 73 ? -5.606 -5.820 -2.153 1.00 92.31 73 LYS A O 1
ATOM 559 N N . ARG A 1 74 ? -4.148 -7.354 -2.910 1.00 91.38 74 ARG A N 1
ATOM 560 C CA . ARG A 1 74 ? -3.729 -6.619 -4.101 1.00 91.38 74 ARG A CA 1
ATOM 561 C C . ARG A 1 74 ? -4.180 -7.347 -5.350 1.00 91.38 74 ARG A C 1
ATOM 563 O O . ARG A 1 74 ? -4.119 -8.573 -5.402 1.00 91.38 74 ARG A O 1
ATOM 570 N N . SER A 1 75 ? -4.606 -6.584 -6.351 1.00 89.88 75 SER A N 1
ATOM 571 C CA . SER A 1 75 ? -4.848 -7.146 -7.673 1.00 89.88 75 SER A CA 1
ATOM 572 C C . SER A 1 75 ? -3.574 -7.747 -8.283 1.00 89.88 75 SER A C 1
ATOM 574 O O . SER A 1 75 ? -2.451 -7.333 -7.984 1.00 89.88 75 SER A O 1
ATOM 576 N N . ILE A 1 76 ? -3.773 -8.717 -9.174 1.00 89.25 76 ILE A N 1
ATOM 577 C CA . ILE A 1 76 ? -2.725 -9.326 -9.996 1.00 89.25 76 ILE A CA 1
ATOM 578 C C . ILE A 1 76 ? -2.234 -8.402 -11.116 1.00 89.25 76 ILE A C 1
ATOM 580 O O . ILE A 1 76 ? -1.206 -8.684 -11.726 1.00 89.25 76 ILE A O 1
ATOM 584 N N . HIS A 1 77 ? -2.952 -7.313 -11.401 1.00 85.12 77 HIS A N 1
ATOM 585 C CA . HIS A 1 77 ? -2.580 -6.381 -12.455 1.00 85.12 77 HIS A CA 1
ATOM 586 C C . HIS A 1 77 ? -1.695 -5.234 -11.910 1.00 85.12 77 HIS A C 1
ATOM 588 O O . HIS A 1 77 ? -2.055 -4.607 -10.909 1.00 85.12 77 HIS A O 1
ATOM 594 N N . PRO A 1 78 ? -0.573 -4.890 -12.574 1.00 75.38 78 PRO A N 1
ATOM 595 C CA . PRO A 1 78 ? 0.410 -3.906 -12.086 1.00 75.38 78 PRO A CA 1
ATOM 596 C C . PRO A 1 78 ? -0.124 -2.476 -11.910 1.00 75.38 78 PRO A C 1
ATOM 598 O O . PRO A 1 78 ? 0.429 -1.688 -11.145 1.00 75.38 78 PRO A O 1
ATOM 601 N N . MET A 1 79 ? -1.205 -2.129 -12.611 1.00 73.38 79 MET A N 1
ATOM 602 C CA . MET A 1 79 ? -1.794 -0.780 -12.603 1.00 73.38 79 MET A CA 1
ATOM 603 C C . MET A 1 79 ? -3.071 -0.669 -11.763 1.00 73.38 79 MET A C 1
ATOM 605 O O . MET A 1 79 ? -3.811 0.303 -11.893 1.00 73.38 79 MET A O 1
ATOM 609 N N . GLU A 1 80 ? -3.362 -1.662 -10.925 1.00 75.50 80 GLU A N 1
ATOM 610 C CA . GLU A 1 80 ? -4.615 -1.725 -10.174 1.00 75.50 80 GLU A CA 1
ATOM 611 C C . GLU A 1 80 ? -4.466 -1.426 -8.668 1.00 75.50 80 GLU A C 1
ATOM 613 O O . GLU A 1 80 ? -3.416 -1.031 -8.141 1.00 75.50 80 GLU A O 1
ATOM 618 N N . VAL A 1 81 ? -5.604 -1.523 -7.983 1.00 74.38 81 VAL A N 1
ATOM 619 C CA . VAL A 1 81 ? -5.873 -1.021 -6.635 1.00 74.38 81 VAL A CA 1
ATOM 620 C C . VAL A 1 81 ? -5.676 -2.128 -5.585 1.00 74.38 81 VAL A C 1
ATOM 622 O O . VAL A 1 81 ? -5.886 -3.310 -5.864 1.00 74.38 81 VAL A O 1
ATOM 625 N N . LEU A 1 82 ? -5.296 -1.750 -4.362 1.00 70.31 82 LEU A N 1
ATOM 626 C CA . LEU A 1 82 ? -5.451 -2.576 -3.160 1.00 70.31 82 LEU A CA 1
ATOM 627 C C . LEU A 1 82 ? -6.871 -2.472 -2.628 1.00 70.31 82 LEU A C 1
ATOM 629 O O . LEU A 1 82 ? -7.475 -1.398 -2.679 1.00 70.31 82 LEU A O 1
ATOM 633 N N . HIS A 1 83 ? -7.343 -3.542 -2.002 1.00 75.81 83 HIS A N 1
ATOM 634 C CA . HIS A 1 83 ? -8.529 -3.499 -1.167 1.00 75.81 83 HIS A CA 1
ATOM 635 C C . HIS A 1 83 ? -8.288 -4.157 0.191 1.00 75.81 83 HIS A C 1
ATOM 637 O O . HIS A 1 83 ? -7.619 -5.185 0.301 1.00 75.81 83 HIS A O 1
ATOM 643 N N . LEU A 1 84 ? -8.883 -3.558 1.217 1.00 74.94 84 LEU A N 1
ATOM 644 C CA . LEU A 1 84 ? -9.130 -4.180 2.511 1.00 74.94 84 LEU A CA 1
ATOM 645 C C . LEU A 1 84 ? -10.596 -3.954 2.847 1.00 74.94 84 LEU A C 1
ATOM 647 O O . L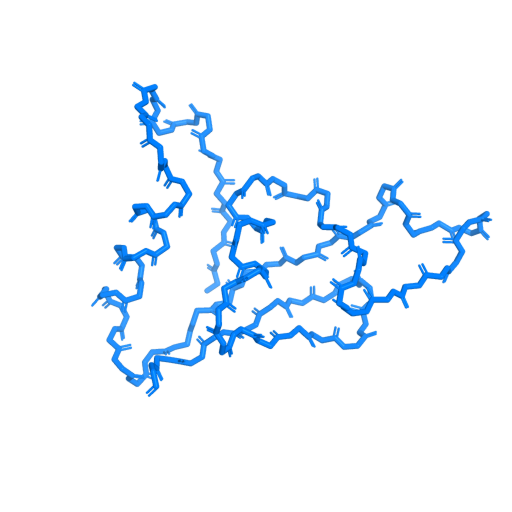EU A 1 84 ? -11.040 -2.806 2.898 1.00 74.94 84 LEU A O 1
ATOM 651 N N . THR A 1 85 ? -11.334 -5.033 3.059 1.00 67.94 85 THR A N 1
ATOM 652 C CA . THR A 1 85 ? -12.625 -4.968 3.748 1.00 67.94 85 THR A CA 1
ATOM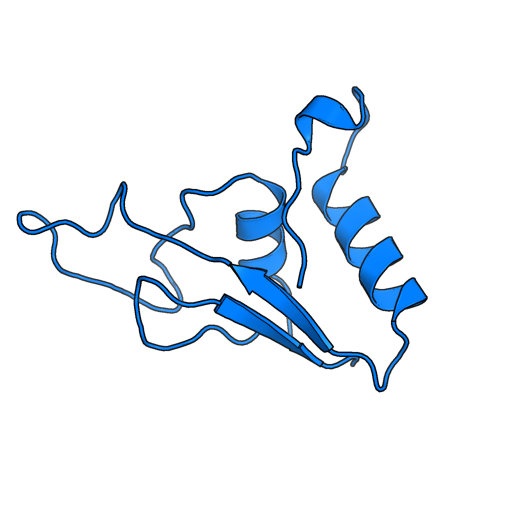 653 C C . THR A 1 85 ? -12.326 -5.003 5.245 1.00 67.94 85 THR A C 1
ATOM 655 O O . THR A 1 85 ? -11.349 -5.647 5.638 1.00 67.94 85 THR A O 1
ATOM 658 N N . GLY A 1 86 ? -13.070 -4.241 6.050 1.00 63.62 86 GLY A N 1
ATOM 659 C CA . GLY A 1 86 ? -12.922 -4.241 7.503 1.00 63.62 86 GLY A CA 1
ATOM 660 C C . GLY A 1 86 ? -12.894 -5.670 8.059 1.00 63.62 86 GLY A C 1
ATOM 661 O O . GLY A 1 86 ? -13.448 -6.577 7.448 1.00 63.62 86 GLY A O 1
ATOM 662 N N . ARG A 1 87 ? -12.115 -5.828 9.135 1.00 55.78 87 ARG A N 1
ATOM 663 C CA . ARG A 1 87 ? -11.548 -7.086 9.663 1.00 55.78 87 ARG A CA 1
ATOM 664 C C . ARG A 1 87 ? -12.287 -8.384 9.335 1.00 55.78 87 ARG A C 1
ATOM 666 O O . ARG A 1 87 ? -13.464 -8.506 9.724 1.00 55.78 87 ARG A O 1
#

Organism: NCBI:txid2998507

Sequence (87 aa):
MVHSSLKALGDYPDKAQMVTEALLQTIGEEGTLLIPTLTYETVTAENPVFNVENTQSCVGGLTEYFRKQPGVKRSIHPMEVLHLTGR

Radius of gyration: 13.34 Å; chains: 1; bounding box: 31×28×35 Å

InterPro domains:
  IPR003679 Aminoglycoside N(3)-acetyltransferase-like [PF02522] (1-80)
  IPR003679 Aminoglycoside N(3)-acetyltransferase-like [PTHR11104] (1-80)
  IPR028345 Aminoglycoside 3-N-acetyltransferase-like [SSF110710] (1-79)

Foldseek 3Di:
DDADDLVVVDDDPPSLVVVVVVVLVVQDQQGKDKAWQAQPVQCDPVNPDDDLLPRGRPRDDSQRVQSPDPQKGDDPDNGGIIMHRHD